Protein AF-A0A3L6M1G3-F1 (afdb_monomer_lite)

pLDDT: mean 86.14, std 19.21, range [38.69, 98.75]

Radius of gyration: 17.4 Å; chains: 1; bounding box: 29×22×53 Å

Sequence (73 aa):
MKTLPVEPGAPRRPGELAEAVREACLQAAQAAWEAAGTQGLCAEGRWEVAIGALRSVDLQALVQAFDAASGST

Secondary structure (DSSP, 8-state):
-------TTPPPPHHHHHHHHHHHHHHHHHHHHHHHHHTT--HHHHHHHHHHHHHT--HHHHHHHHHHTTS--

Foldseek 3Di:
DDPDDPPQADPDDPVVLVVLLVVLLVVQLVVQLVVVVVVVDDNVSSNVRSVVSSVVDPSVVSVVVVVVVSVPD

Structure (mmCIF, N/CA/C/O backbone):
data_AF-A0A3L6M1G3-F1
#
_entry.id   AF-A0A3L6M1G3-F1
#
loop_
_atom_site.group_PDB
_atom_site.id
_atom_site.type_symbol
_atom_site.label_atom_id
_atom_site.label_alt_id
_atom_site.label_comp_id
_atom_site.label_asym_id
_atom_site.label_entity_id
_atom_site.label_seq_id
_atom_site.pdbx_PDB_ins_code
_atom_site.Cartn_x
_atom_site.Cartn_y
_atom_site.Cartn_z
_atom_site.occupancy
_atom_site.B_iso_or_equiv
_atom_site.auth_seq_id
_atom_site.au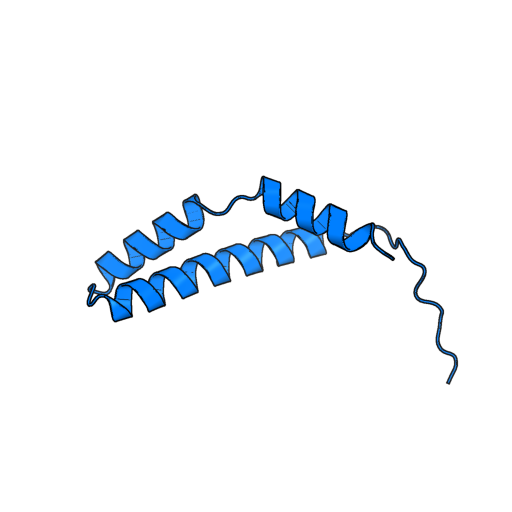th_comp_id
_atom_site.auth_asym_id
_atom_site.auth_atom_id
_atom_site.pdbx_PDB_model_num
ATOM 1 N N . MET A 1 1 ? 2.974 -15.574 39.404 1.00 40.44 1 MET A N 1
ATOM 2 C CA . MET A 1 1 ? 2.586 -15.120 38.051 1.00 40.44 1 MET A CA 1
ATOM 3 C C . MET A 1 1 ? 1.073 -15.080 37.991 1.00 40.44 1 MET A C 1
ATOM 5 O O . MET A 1 1 ? 0.456 -16.132 37.938 1.00 40.44 1 MET A O 1
ATOM 9 N N . LYS A 1 2 ? 0.472 -13.896 38.120 1.00 40.53 2 LYS A N 1
ATOM 10 C CA . LYS A 1 2 ? -0.972 -13.732 37.951 1.00 40.53 2 LYS A CA 1
ATOM 11 C C . LYS A 1 2 ? -1.165 -13.283 36.507 1.00 40.53 2 LYS A C 1
ATOM 13 O O . LYS A 1 2 ? -0.784 -12.167 36.171 1.00 40.53 2 LYS A O 1
ATOM 18 N N . THR A 1 3 ? -1.646 -14.172 35.647 1.00 48.00 3 THR A N 1
ATOM 19 C CA . THR A 1 3 ? -2.216 -13.764 34.362 1.00 48.00 3 THR A CA 1
ATOM 20 C C . THR A 1 3 ? -3.403 -12.866 34.687 1.00 48.00 3 THR A C 1
ATOM 22 O O . THR A 1 3 ? -4.377 -13.317 35.291 1.00 48.00 3 THR A O 1
ATOM 25 N N . LEU A 1 4 ? -3.276 -11.574 34.389 1.00 38.69 4 LEU A N 1
ATOM 26 C CA . LEU A 1 4 ? -4.430 -10.686 34.326 1.00 38.69 4 LEU A CA 1
ATOM 27 C C . LEU A 1 4 ? -5.295 -11.159 33.148 1.00 38.69 4 LEU A C 1
ATOM 29 O O . LEU A 1 4 ? -4.731 -11.436 32.086 1.00 38.69 4 LEU A O 1
ATOM 33 N N . PRO A 1 5 ? -6.618 -11.294 33.318 1.00 50.41 5 PRO A N 1
ATOM 34 C CA . PRO A 1 5 ? -7.499 -11.529 32.187 1.00 50.41 5 PRO A CA 1
ATOM 35 C C . PRO A 1 5 ? -7.367 -10.340 31.228 1.00 50.41 5 PRO A C 1
ATOM 37 O O . PRO A 1 5 ? -7.526 -9.186 31.627 1.00 50.41 5 PRO A O 1
ATOM 40 N N . VAL A 1 6 ? -7.005 -10.617 29.975 1.00 53.00 6 VAL A N 1
ATOM 41 C CA . VAL A 1 6 ? -7.253 -9.674 28.884 1.00 53.00 6 VAL A CA 1
ATOM 42 C C . VAL A 1 6 ? -8.763 -9.672 28.704 1.00 53.00 6 VAL A C 1
ATOM 44 O O . VAL A 1 6 ? -9.331 -10.664 28.255 1.00 53.00 6 VAL A O 1
ATOM 47 N N . GLU A 1 7 ? -9.406 -8.596 29.142 1.00 47.16 7 GLU A N 1
ATOM 48 C CA . GLU A 1 7 ? -10.833 -8.380 28.924 1.00 47.16 7 GLU A CA 1
ATOM 49 C C . GLU A 1 7 ? -11.086 -8.292 27.405 1.00 47.16 7 GLU A C 1
ATOM 51 O O . GLU A 1 7 ? -10.477 -7.437 26.744 1.00 47.16 7 GLU A O 1
ATOM 56 N N . PRO A 1 8 ? -11.940 -9.151 26.819 1.00 50.53 8 PRO A N 1
ATOM 57 C CA . PRO A 1 8 ? -12.353 -8.995 25.430 1.00 50.53 8 PRO A CA 1
ATOM 58 C C . PRO A 1 8 ? -13.117 -7.669 25.293 1.00 50.53 8 PRO A C 1
ATOM 60 O O . PRO A 1 8 ? -14.122 -7.446 25.966 1.00 50.53 8 PRO A O 1
ATOM 63 N N . GLY A 1 9 ? -12.612 -6.764 24.447 1.00 55.41 9 GLY A N 1
ATOM 64 C CA . GLY A 1 9 ? -13.283 -5.495 24.132 1.00 55.41 9 GLY A CA 1
ATOM 65 C C . GLY A 1 9 ? -12.706 -4.219 24.758 1.00 55.41 9 GLY A C 1
ATOM 66 O O . GLY A 1 9 ? -13.449 -3.256 24.950 1.00 55.41 9 GLY A O 1
ATOM 67 N N . ALA A 1 10 ? -11.403 -4.150 25.060 1.00 59.19 10 ALA A N 1
ATOM 68 C CA . ALA A 1 10 ? -10.771 -2.871 25.410 1.00 59.19 10 ALA A CA 1
ATOM 69 C C . ALA A 1 10 ? -11.072 -1.782 24.346 1.00 59.19 10 ALA A C 1
ATOM 71 O O . ALA A 1 10 ? -11.062 -2.080 23.147 1.00 59.19 10 ALA A O 1
ATOM 72 N N . PRO A 1 11 ? -11.339 -0.520 24.748 1.00 60.31 11 PRO A N 1
ATOM 73 C CA . PRO A 1 11 ? -11.690 0.540 23.811 1.00 60.31 11 PRO A CA 1
ATOM 74 C C . PRO A 1 11 ? -10.534 0.773 22.843 1.00 60.31 11 PRO A C 1
ATOM 76 O O . PRO A 1 11 ? -9.427 1.138 23.250 1.00 60.31 11 PRO A O 1
ATOM 79 N N . ARG A 1 12 ? -10.799 0.566 21.554 1.00 69.12 12 ARG A N 1
ATOM 80 C CA . ARG A 1 12 ? -9.794 0.754 20.513 1.00 69.12 12 ARG A CA 1
ATOM 81 C C . ARG A 1 12 ? -9.336 2.191 20.481 1.00 69.12 12 ARG A C 1
ATOM 83 O O . ARG A 1 12 ? -10.142 3.123 20.409 1.00 69.12 12 ARG A O 1
ATOM 90 N N . ARG A 1 13 ? -8.021 2.372 20.541 1.00 81.50 13 ARG A N 1
ATOM 91 C CA . ARG A 1 13 ? -7.447 3.711 20.571 1.00 81.50 13 ARG A CA 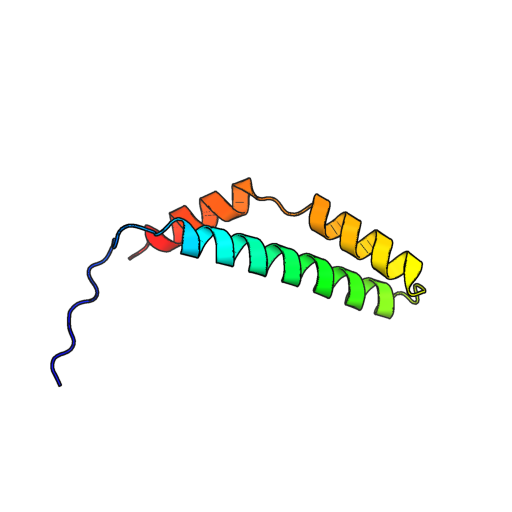1
ATOM 92 C C . ARG A 1 13 ? -7.311 4.204 19.134 1.00 81.50 13 ARG A C 1
ATOM 94 O O . ARG A 1 13 ? -6.754 3.481 18.311 1.00 81.50 13 ARG A O 1
ATOM 101 N N . PRO A 1 14 ? -7.723 5.443 18.821 1.00 84.00 14 PRO A N 1
ATOM 102 C CA . PRO A 1 14 ? -7.528 6.024 17.491 1.00 84.00 14 PRO A CA 1
ATOM 103 C C . PRO A 1 14 ? -6.084 5.918 16.968 1.00 84.00 14 PRO A C 1
ATOM 105 O O . PRO A 1 14 ? -5.874 5.796 15.766 1.00 84.00 14 PRO A O 1
ATOM 108 N N . GLY A 1 15 ? -5.089 5.901 17.866 1.00 92.06 15 GLY A N 1
ATOM 109 C CA . GLY A 1 15 ? -3.683 5.684 17.510 1.00 92.06 15 GLY A CA 1
ATOM 110 C C . GLY A 1 15 ? -3.380 4.299 16.926 1.00 92.06 15 GLY A C 1
ATOM 111 O O . GLY A 1 15 ? -2.564 4.200 16.021 1.00 92.06 15 GLY A O 1
ATOM 112 N N . GLU A 1 16 ? -4.057 3.241 17.375 1.00 90.69 16 GLU A N 1
ATOM 113 C CA . GLU A 1 16 ? -3.854 1.881 16.847 1.00 90.69 16 GLU A CA 1
ATOM 114 C C . GLU A 1 16 ? -4.383 1.762 15.415 1.00 90.69 16 GLU A C 1
ATOM 116 O O . GLU A 1 16 ? -3.71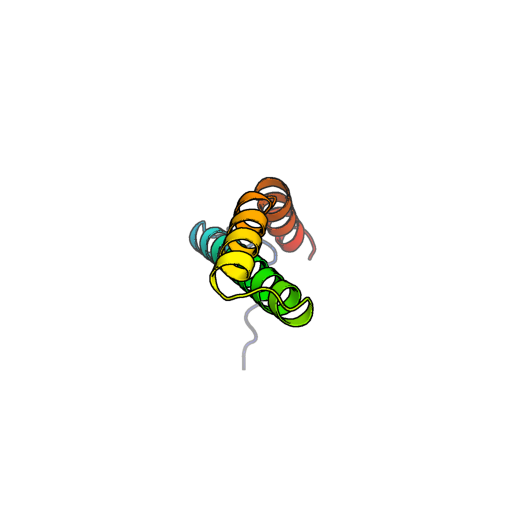9 1.182 14.560 1.00 90.69 16 GLU A O 1
ATOM 121 N N . LEU A 1 17 ? -5.531 2.386 15.128 1.00 92.38 17 LEU A N 1
ATOM 122 C CA . LEU A 1 17 ? -6.052 2.475 13.764 1.00 92.38 17 LEU A CA 1
ATOM 123 C C . LEU A 1 17 ? -5.123 3.303 12.865 1.00 92.38 17 LEU A C 1
ATOM 125 O O . LEU A 1 17 ? -4.864 2.916 11.730 1.00 92.38 17 LEU A O 1
ATOM 129 N N . ALA A 1 18 ? -4.607 4.431 13.361 1.00 95.69 18 ALA A N 1
ATOM 130 C CA . ALA A 1 18 ? -3.690 5.270 12.593 1.00 95.69 18 ALA A CA 1
ATOM 131 C C . ALA A 1 18 ? -2.393 4.529 12.224 1.00 95.69 18 ALA A C 1
ATOM 133 O O . ALA A 1 18 ? -1.927 4.653 11.091 1.00 95.69 18 ALA A O 1
ATOM 134 N N . GLU A 1 19 ? -1.836 3.731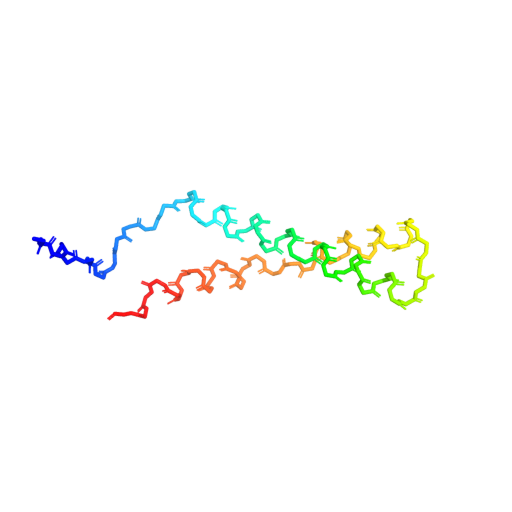 13.140 1.00 95.94 19 GLU A N 1
ATOM 135 C CA . GLU A 1 19 ? -0.675 2.889 12.835 1.00 95.94 19 GLU A CA 1
ATOM 136 C C . GLU A 1 19 ? -1.025 1.745 11.876 1.00 95.94 19 GLU A C 1
ATOM 138 O O . GLU A 1 19 ? -0.259 1.481 10.954 1.00 95.94 19 GLU A O 1
ATOM 143 N N . ALA A 1 20 ? -2.205 1.128 12.000 1.00 94.62 20 ALA A N 1
ATOM 144 C CA . ALA A 1 20 ? -2.658 0.120 11.039 1.00 94.62 20 ALA A CA 1
ATOM 145 C C . ALA A 1 20 ? -2.794 0.694 9.615 1.00 94.62 20 ALA A C 1
ATOM 147 O O . ALA A 1 20 ? -2.368 0.068 8.645 1.00 94.62 20 ALA A O 1
ATOM 148 N N . VAL A 1 21 ? -3.333 1.911 9.484 1.00 96.31 21 VAL A N 1
ATOM 149 C CA . VAL A 1 21 ? -3.404 2.630 8.203 1.00 96.31 21 VAL A CA 1
ATOM 150 C C . VAL A 1 21 ? -2.006 2.939 7.668 1.00 96.31 21 VAL A C 1
ATOM 152 O O . VAL A 1 21 ? -1.743 2.732 6.483 1.00 96.31 21 VAL A O 1
ATOM 155 N N . ARG A 1 22 ? -1.095 3.422 8.523 1.00 97.81 22 ARG A N 1
ATOM 156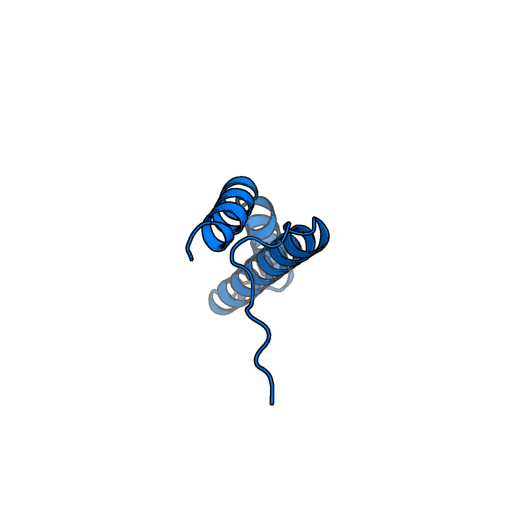 C CA . ARG A 1 22 ? 0.293 3.704 8.132 1.00 97.81 22 ARG A CA 1
ATOM 157 C C . ARG A 1 22 ? 0.975 2.453 7.590 1.00 97.81 22 ARG A C 1
ATOM 159 O O . ARG A 1 22 ? 1.568 2.517 6.516 1.00 97.81 22 ARG A O 1
ATOM 166 N N . GLU A 1 23 ? 0.874 1.348 8.317 1.00 97.56 23 GLU A N 1
ATOM 167 C CA . GLU A 1 23 ? 1.491 0.079 7.947 1.00 97.56 23 GLU A CA 1
ATOM 168 C C . GLU A 1 23 ? 0.947 -0.429 6.608 1.00 97.56 23 GLU A C 1
ATOM 170 O O . GLU A 1 23 ? 1.724 -0.746 5.711 1.00 97.56 23 GLU A O 1
ATOM 175 N N . ALA A 1 24 ? -0.374 -0.403 6.409 1.00 97.69 24 ALA A N 1
ATOM 176 C CA . ALA A 1 24 ? -0.978 -0.819 5.144 1.00 97.69 24 ALA A CA 1
ATOM 177 C C . ALA A 1 24 ? -0.507 0.029 3.951 1.00 97.69 24 ALA A C 1
ATOM 179 O O . ALA A 1 24 ? -0.225 -0.507 2.879 1.00 97.69 24 ALA A O 1
ATOM 180 N N . CYS A 1 25 ? -0.370 1.345 4.131 1.00 98.44 25 CYS A N 1
ATOM 181 C CA . CYS A 1 25 ? 0.179 2.226 3.102 1.00 98.44 25 CYS A CA 1
ATOM 182 C C . CYS A 1 25 ? 1.640 1.883 2.773 1.00 98.44 25 CYS A C 1
ATOM 184 O O . CYS A 1 25 ? 1.998 1.781 1.599 1.00 98.44 25 CYS A O 1
ATOM 186 N N . LEU A 1 26 ? 2.486 1.687 3.791 1.00 98.56 26 LEU A N 1
ATOM 187 C CA . LEU A 1 26 ? 3.894 1.329 3.595 1.00 98.56 26 LEU A CA 1
ATOM 188 C C . LEU A 1 26 ? 4.032 -0.011 2.866 1.00 98.56 26 LEU A C 1
ATOM 190 O O . LEU A 1 26 ? 4.775 -0.097 1.888 1.00 98.56 26 LEU A O 1
ATOM 194 N N . GLN A 1 27 ? 3.263 -1.017 3.281 1.00 98.38 27 GLN A N 1
ATOM 195 C CA . GLN A 1 27 ? 3.248 -2.336 2.651 1.00 98.38 27 GLN A CA 1
ATOM 196 C C . GLN A 1 27 ? 2.797 -2.266 1.190 1.00 98.38 27 GLN A C 1
ATOM 198 O O . GLN A 1 27 ? 3.453 -2.840 0.321 1.00 98.38 27 GLN A O 1
ATOM 203 N N . ALA A 1 28 ? 1.720 -1.531 0.895 1.00 98.56 28 ALA A N 1
ATOM 204 C CA . ALA A 1 28 ? 1.226 -1.373 -0.470 1.00 98.56 28 ALA A CA 1
ATOM 205 C C . ALA A 1 28 ? 2.272 -0.711 -1.381 1.00 98.56 28 ALA A C 1
ATOM 207 O O . ALA A 1 28 ? 2.535 -1.201 -2.481 1.00 98.56 28 ALA A O 1
ATOM 208 N N . ALA A 1 29 ? 2.905 0.370 -0.913 1.00 98.62 29 ALA A N 1
ATOM 209 C CA . ALA A 1 29 ? 3.951 1.063 -1.659 1.00 98.62 29 ALA A CA 1
ATOM 210 C C . ALA A 1 29 ? 5.175 0.166 -1.900 1.00 98.62 29 ALA A C 1
ATOM 212 O O . ALA A 1 29 ? 5.681 0.101 -3.022 1.00 98.62 29 ALA A O 1
ATOM 213 N N . GLN A 1 30 ? 5.637 -0.534 -0.859 1.00 98.75 30 GLN A N 1
ATOM 214 C CA . GLN A 1 30 ? 6.814 -1.394 -0.931 1.00 98.75 30 GLN A CA 1
ATOM 215 C C . GLN A 1 30 ? 6.590 -2.582 -1.870 1.00 98.75 30 GLN A C 1
ATOM 217 O O . GLN A 1 30 ? 7.400 -2.809 -2.770 1.00 98.75 30 GLN A O 1
ATOM 222 N N . ALA A 1 31 ? 5.469 -3.292 -1.723 1.00 98.69 31 ALA A N 1
ATOM 223 C CA . ALA A 1 31 ? 5.145 -4.435 -2.571 1.00 98.69 31 ALA A CA 1
ATOM 224 C C . ALA A 1 31 ? 5.041 -4.029 -4.050 1.00 98.69 31 ALA A C 1
ATOM 226 O O . ALA A 1 31 ? 5.564 -4.713 -4.931 1.00 98.69 31 ALA A O 1
ATOM 227 N N . ALA A 1 32 ? 4.414 -2.883 -4.329 1.00 98.69 32 ALA A N 1
ATOM 228 C CA . ALA A 1 32 ? 4.290 -2.348 -5.679 1.00 98.69 32 ALA A CA 1
ATOM 229 C C . ALA A 1 32 ? 5.648 -1.952 -6.281 1.00 98.69 32 ALA A C 1
ATOM 231 O O . ALA A 1 32 ? 5.926 -2.278 -7.436 1.00 98.69 32 ALA A O 1
ATOM 232 N N . TRP A 1 33 ? 6.516 -1.302 -5.499 1.00 98.75 33 TRP A N 1
ATOM 233 C CA . TRP A 1 33 ? 7.873 -0.941 -5.915 1.00 98.75 33 TRP A CA 1
ATOM 234 C C . TRP A 1 33 ? 8.720 -2.170 -6.269 1.00 98.75 33 TRP A C 1
ATOM 236 O O . TRP A 1 33 ? 9.387 -2.200 -7.309 1.00 98.75 33 TRP A O 1
ATOM 246 N N . GLU A 1 34 ? 8.696 -3.189 -5.408 1.00 98.69 34 GLU A N 1
ATOM 247 C CA . GLU A 1 34 ? 9.451 -4.428 -5.595 1.00 98.69 34 GLU A CA 1
ATOM 248 C C . GLU A 1 34 ? 8.946 -5.199 -6.820 1.00 98.69 34 GLU A C 1
ATOM 250 O O . GLU A 1 34 ? 9.745 -5.559 -7.688 1.00 98.69 34 GLU A O 1
ATOM 255 N N . ALA A 1 35 ? 7.625 -5.349 -6.966 1.00 98.69 35 ALA A N 1
ATOM 256 C CA . ALA A 1 35 ? 7.013 -6.008 -8.118 1.00 98.69 35 ALA A CA 1
ATOM 257 C C . ALA A 1 35 ? 7.317 -5.285 -9.440 1.00 98.69 35 ALA A C 1
ATOM 259 O O . ALA A 1 35 ? 7.713 -5.920 -10.420 1.00 98.69 35 ALA A O 1
ATOM 260 N N . ALA A 1 36 ? 7.197 -3.954 -9.469 1.00 98.50 36 ALA A N 1
ATOM 261 C CA . ALA A 1 36 ? 7.582 -3.131 -10.616 1.00 98.50 36 ALA A CA 1
ATOM 262 C C . ALA A 1 36 ? 9.067 -3.313 -10.973 1.00 98.50 36 ALA A C 1
ATOM 264 O O . ALA A 1 36 ? 9.450 -3.306 -12.145 1.00 98.50 36 ALA A O 1
ATOM 265 N N . GLY A 1 37 ? 9.913 -3.528 -9.964 1.00 98.44 37 GLY A N 1
ATOM 266 C CA . GLY A 1 37 ? 11.317 -3.835 -10.167 1.00 98.44 37 GLY A CA 1
ATOM 267 C C . GLY A 1 37 ? 11.570 -5.195 -10.800 1.00 98.44 37 GLY A C 1
ATOM 268 O O . GLY A 1 37 ? 12.385 -5.282 -11.718 1.00 98.44 37 GLY A O 1
ATOM 269 N N . THR A 1 38 ? 10.840 -6.226 -10.379 1.00 98.38 38 THR A N 1
ATOM 270 C CA . THR A 1 38 ? 10.860 -7.547 -11.026 1.00 98.38 38 THR A CA 1
ATOM 271 C C . THR A 1 38 ? 10.392 -7.477 -12.482 1.00 98.38 38 THR A C 1
ATOM 273 O O . THR A 1 38 ? 10.894 -8.219 -13.321 1.00 98.38 38 THR A O 1
ATOM 276 N N . GLN A 1 39 ? 9.489 -6.548 -12.808 1.00 98.06 39 GLN A N 1
ATOM 277 C CA . GLN A 1 39 ? 9.027 -6.288 -14.178 1.00 98.06 39 GLN A CA 1
ATOM 278 C C . GLN A 1 39 ? 10.028 -5.481 -15.029 1.00 98.06 39 GLN A C 1
ATOM 280 O O . GLN A 1 39 ? 9.783 -5.253 -16.211 1.00 98.06 39 GLN A O 1
ATOM 285 N N . GLY A 1 40 ? 11.161 -5.058 -14.458 1.00 98.31 40 GLY A N 1
ATOM 286 C CA . GLY A 1 40 ? 12.222 -4.356 -15.181 1.00 98.31 40 GLY A CA 1
ATOM 287 C C . GLY A 1 40 ? 12.035 -2.841 -15.290 1.00 98.31 40 GLY A C 1
ATOM 288 O O . GLY A 1 40 ? 12.773 -2.199 -16.037 1.00 98.31 40 GLY A O 1
ATOM 289 N N . LEU A 1 41 ? 11.097 -2.244 -14.547 1.00 98.50 41 LEU A N 1
ATOM 290 C CA . LEU A 1 41 ? 10.918 -0.793 -14.561 1.00 98.50 41 LEU A CA 1
ATOM 291 C C . LEU A 1 41 ? 12.123 -0.071 -13.939 1.00 98.50 41 LEU A C 1
ATOM 293 O O . LEU A 1 41 ? 12.766 -0.564 -13.001 1.00 98.50 41 LEU A O 1
ATOM 297 N N . CYS A 1 42 ? 12.417 1.122 -14.461 1.00 98.44 42 CYS A N 1
ATOM 298 C CA . CYS A 1 42 ? 13.388 2.045 -13.876 1.00 98.44 42 CYS A CA 1
ATOM 299 C C . CYS A 1 42 ? 12.867 2.620 -12.545 1.00 98.44 42 CYS A C 1
ATOM 301 O O . CYS A 1 42 ? 11.711 2.416 -12.180 1.00 98.44 42 CYS A O 1
ATOM 303 N N . ALA A 1 43 ? 13.705 3.355 -11.810 1.00 98.44 43 ALA A N 1
ATOM 304 C CA . ALA A 1 43 ? 13.325 3.916 -10.510 1.00 98.44 43 ALA A CA 1
ATOM 305 C C . ALA A 1 43 ? 12.089 4.839 -10.576 1.00 98.44 43 ALA A C 1
ATOM 307 O O . ALA A 1 43 ? 11.230 4.758 -9.704 1.00 98.44 43 ALA A O 1
ATOM 308 N N . GLU A 1 44 ? 11.967 5.667 -11.618 1.00 98.62 44 GLU A N 1
ATOM 309 C CA . GLU A 1 44 ? 10.803 6.543 -11.822 1.00 98.62 44 GLU A CA 1
ATOM 310 C C . GLU A 1 44 ? 9.532 5.737 -12.112 1.00 98.62 44 GLU A C 1
ATOM 312 O O . GLU A 1 44 ? 8.522 5.925 -11.442 1.00 98.62 44 GLU A O 1
ATOM 317 N N . GLY A 1 45 ? 9.603 4.749 -13.010 1.00 98.56 45 GLY A N 1
ATOM 318 C CA . GLY A 1 45 ? 8.460 3.874 -13.285 1.00 98.56 45 GLY A CA 1
ATOM 319 C C . GLY A 1 45 ? 8.021 3.073 -12.054 1.00 98.56 45 GLY A C 1
ATOM 320 O O . GLY A 1 45 ? 6.830 2.939 -11.788 1.00 98.56 45 GLY A O 1
ATOM 321 N N . ARG A 1 46 ? 8.965 2.586 -11.236 1.00 98.75 46 ARG A N 1
ATOM 322 C CA . ARG A 1 46 ? 8.632 1.941 -9.952 1.00 98.75 46 ARG A CA 1
ATOM 323 C C . ARG A 1 46 ? 7.955 2.912 -8.989 1.00 98.75 46 ARG A C 1
ATOM 325 O O . ARG A 1 46 ? 7.047 2.510 -8.264 1.00 98.75 46 ARG A O 1
ATOM 332 N N . TRP A 1 47 ? 8.385 4.173 -8.980 1.00 98.62 47 TRP A N 1
ATOM 333 C CA . TRP A 1 47 ? 7.797 5.203 -8.131 1.00 98.62 47 TRP A CA 1
ATOM 334 C C . TRP A 1 47 ? 6.343 5.491 -8.504 1.00 98.62 47 TRP A C 1
ATOM 336 O O . TRP A 1 47 ? 5.475 5.505 -7.632 1.00 98.62 47 TRP A O 1
ATOM 346 N N . GLU A 1 48 ? 6.058 5.653 -9.794 1.00 98.69 48 GLU A N 1
ATOM 347 C CA . GLU A 1 48 ? 4.696 5.866 -10.291 1.00 98.69 48 GLU A CA 1
ATOM 348 C C . GLU A 1 48 ? 3.761 4.716 -9.898 1.00 98.69 48 GLU A C 1
ATOM 350 O O . GLU A 1 48 ? 2.651 4.956 -9.415 1.00 98.69 48 GLU A O 1
ATOM 355 N N . VAL A 1 49 ? 4.231 3.471 -10.028 1.00 98.69 49 VAL A N 1
ATOM 356 C CA . VAL A 1 49 ? 3.478 2.273 -9.627 1.00 98.69 49 VAL A CA 1
ATOM 357 C C . VAL A 1 49 ? 3.239 2.243 -8.112 1.00 98.69 49 VAL A C 1
ATOM 359 O O . VAL A 1 49 ? 2.113 1.993 -7.680 1.00 98.69 49 VAL A O 1
ATOM 362 N N . ALA A 1 50 ? 4.246 2.568 -7.294 1.00 98.62 50 ALA A N 1
ATOM 363 C CA . ALA A 1 50 ? 4.103 2.643 -5.838 1.00 98.62 50 ALA A CA 1
ATOM 364 C C . ALA A 1 50 ? 3.106 3.732 -5.392 1.00 98.62 50 ALA A C 1
ATOM 366 O O . ALA A 1 50 ? 2.276 3.493 -4.513 1.00 98.62 50 ALA A O 1
ATOM 367 N N . ILE A 1 51 ? 3.117 4.905 -6.034 1.00 98.69 51 ILE A N 1
ATOM 368 C CA . ILE A 1 51 ? 2.111 5.954 -5.805 1.00 98.69 51 ILE A CA 1
ATOM 369 C C . ILE A 1 51 ? 0.716 5.501 -6.241 1.00 98.69 51 ILE A C 1
ATOM 371 O O . ILE A 1 51 ? -0.264 5.773 -5.542 1.00 98.69 51 ILE A O 1
ATOM 375 N N . GLY A 1 52 ? 0.606 4.807 -7.374 1.00 98.62 52 GLY A N 1
ATOM 376 C CA . GLY A 1 52 ? -0.650 4.209 -7.825 1.00 98.62 52 GLY A CA 1
ATOM 377 C C . GLY A 1 52 ? -1.225 3.233 -6.796 1.00 98.62 52 GLY A C 1
ATOM 378 O O . GLY A 1 52 ? -2.414 3.302 -6.482 1.00 98.62 52 GLY A O 1
ATOM 379 N N . ALA A 1 53 ? -0.375 2.389 -6.207 1.00 98.56 53 ALA A N 1
ATOM 380 C CA . ALA A 1 53 ? -0.768 1.461 -5.151 1.00 98.56 53 ALA A CA 1
ATOM 381 C C . ALA A 1 53 ? -1.253 2.190 -3.890 1.00 98.56 53 ALA A C 1
ATOM 383 O O . ALA A 1 53 ? -2.325 1.863 -3.389 1.00 98.56 53 ALA A O 1
ATOM 384 N N . LEU A 1 54 ? -0.545 3.232 -3.435 1.00 98.06 54 LEU A N 1
ATOM 385 C CA . LEU A 1 54 ? -0.982 4.059 -2.300 1.00 98.06 54 LEU A CA 1
ATOM 386 C C . LEU A 1 54 ? -2.367 4.678 -2.521 1.00 98.06 54 LEU A C 1
ATOM 388 O O . LEU A 1 54 ? -3.200 4.669 -1.620 1.00 98.06 54 LEU A O 1
ATOM 392 N N . ARG A 1 55 ? -2.635 5.188 -3.728 1.00 97.75 55 ARG A N 1
ATOM 393 C CA . ARG A 1 55 ? -3.949 5.749 -4.095 1.00 97.75 55 ARG A CA 1
ATOM 394 C C . ARG A 1 55 ? -5.058 4.699 -4.149 1.00 97.75 55 ARG A C 1
ATOM 396 O O . ARG A 1 55 ? -6.226 5.065 -4.084 1.00 97.75 55 ARG A O 1
ATOM 403 N N . SER A 1 56 ? -4.689 3.430 -4.294 1.00 97.69 56 SER A N 1
ATOM 404 C CA . SER A 1 56 ? -5.613 2.300 -4.413 1.00 97.69 56 SER A CA 1
ATOM 405 C C . SER A 1 56 ? -5.853 1.579 -3.084 1.00 97.69 56 SER A C 1
ATOM 407 O O . SER A 1 56 ? -6.623 0.622 -3.055 1.00 97.69 56 SER A O 1
ATOM 409 N N . VAL A 1 57 ? -5.208 2.006 -1.989 1.00 97.62 57 VAL A N 1
ATOM 410 C CA . VAL A 1 57 ? -5.465 1.452 -0.654 1.00 97.62 57 VAL A CA 1
ATOM 411 C C . VAL A 1 57 ? -6.913 1.743 -0.262 1.00 97.62 57 VAL A C 1
ATOM 413 O O . VAL A 1 57 ? -7.314 2.898 -0.119 1.00 97.62 57 VAL A O 1
ATOM 416 N N . ASP A 1 58 ? -7.690 0.684 -0.044 1.00 97.31 58 ASP A N 1
ATOM 417 C CA . ASP A 1 58 ? -9.063 0.791 0.439 1.00 97.31 58 ASP A CA 1
ATOM 418 C C . ASP A 1 58 ? -9.078 1.016 1.958 1.00 97.31 58 ASP A C 1
ATOM 420 O O . ASP A 1 58 ? -9.079 0.087 2.772 1.00 97.31 58 ASP A O 1
ATOM 424 N N . LEU A 1 59 ? -9.075 2.292 2.344 1.00 96.00 59 LEU A N 1
ATOM 425 C CA . LEU A 1 59 ? -9.119 2.702 3.746 1.00 96.00 59 LEU A CA 1
ATOM 426 C C . LEU A 1 59 ? -10.424 2.289 4.434 1.00 96.00 59 LEU A C 1
ATOM 428 O O . LEU A 1 59 ? -10.418 2.043 5.639 1.00 96.00 59 LEU A O 1
ATOM 432 N N . GLN A 1 60 ? -11.535 2.200 3.701 1.00 96.00 60 GLN A N 1
ATOM 433 C CA . GLN A 1 60 ? -12.816 1.820 4.285 1.00 96.00 60 GLN A CA 1
ATOM 434 C C . GLN A 1 60 ? -12.814 0.337 4.658 1.00 96.00 60 GLN A C 1
ATOM 436 O O . GLN A 1 60 ? -13.189 -0.005 5.781 1.00 96.00 60 GLN A 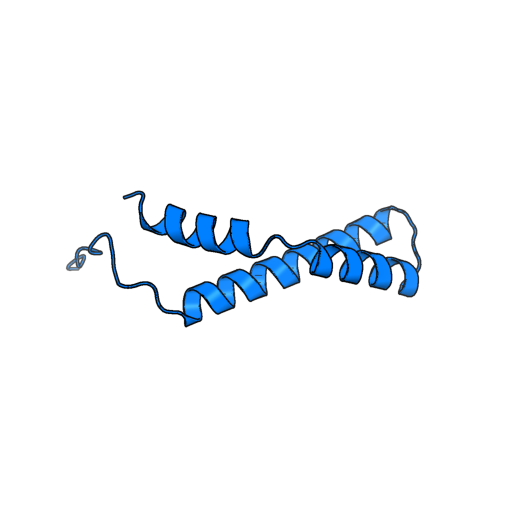O 1
ATOM 441 N N . ALA A 1 61 ? -12.334 -0.524 3.760 1.00 95.00 61 ALA A N 1
ATOM 442 C CA . ALA A 1 61 ? -12.140 -1.940 4.053 1.00 95.00 61 ALA A CA 1
ATOM 443 C C . ALA A 1 61 ? -11.169 -2.147 5.226 1.00 95.00 61 ALA A C 1
ATOM 445 O O . ALA A 1 61 ? -11.418 -2.993 6.083 1.00 95.00 61 ALA A O 1
ATOM 446 N N . LEU A 1 62 ? -10.102 -1.345 5.318 1.00 94.50 62 LEU A N 1
ATOM 447 C CA . LEU A 1 62 ? -9.147 -1.414 6.427 1.00 94.50 62 LEU A CA 1
ATOM 448 C C . LEU A 1 62 ? -9.793 -1.051 7.769 1.00 94.50 62 LEU A C 1
ATOM 450 O O . LEU A 1 62 ? -9.621 -1.783 8.742 1.00 94.50 62 LEU A O 1
ATOM 454 N N . VAL A 1 63 ? -10.568 0.037 7.827 1.00 93.44 63 VAL A N 1
ATOM 455 C CA . VAL A 1 63 ? -11.300 0.432 9.043 1.00 93.44 63 VAL A CA 1
ATOM 456 C C . VAL A 1 63 ? -12.278 -0.667 9.457 1.00 93.44 63 VAL A C 1
ATOM 458 O O . VAL A 1 63 ? -12.272 -1.076 10.615 1.00 93.44 63 VAL A O 1
ATOM 461 N N . GLN A 1 64 ? -13.044 -1.213 8.509 1.00 93.00 64 GLN A N 1
ATOM 462 C CA . GLN A 1 64 ? -13.976 -2.311 8.773 1.00 93.00 64 GLN A CA 1
ATOM 463 C C . GLN A 1 64 ? -13.263 -3.577 9.259 1.00 93.00 64 GLN A C 1
ATOM 465 O O . GLN A 1 64 ? -13.738 -4.231 10.182 1.00 93.00 64 GLN A O 1
ATOM 470 N N . ALA A 1 65 ? -12.113 -3.922 8.677 1.00 91.19 65 ALA A N 1
ATOM 471 C CA . ALA A 1 65 ? -11.309 -5.058 9.114 1.00 91.19 65 ALA A CA 1
ATOM 472 C C . ALA A 1 65 ? -10.745 -4.838 10.524 1.00 91.19 65 ALA A C 1
ATOM 474 O O . ALA A 1 65 ? -10.773 -5.751 11.346 1.00 91.19 65 ALA A O 1
ATOM 475 N N . PHE A 1 66 ? -10.287 -3.623 10.829 1.00 90.25 66 PHE A N 1
ATOM 476 C CA . PHE A 1 66 ? -9.824 -3.244 12.161 1.00 90.25 66 PHE A CA 1
ATOM 477 C C . PHE A 1 66 ? -10.965 -3.288 13.193 1.00 90.25 66 PHE A C 1
ATOM 479 O O . PHE A 1 66 ? -10.761 -3.745 14.321 1.00 90.25 66 PHE A O 1
ATOM 486 N N . ASP A 1 67 ? -12.177 -2.880 12.803 1.00 87.94 67 ASP A N 1
ATOM 487 C CA . ASP A 1 67 ? -13.402 -3.017 13.599 1.00 87.94 67 ASP A CA 1
ATOM 488 C C . ASP A 1 67 ? -13.798 -4.488 13.819 1.00 87.94 67 ASP A C 1
ATOM 490 O O . ASP A 1 67 ? -14.157 -4.877 14.930 1.00 87.94 67 ASP A O 1
ATOM 494 N N . ALA A 1 68 ? -13.711 -5.325 12.784 1.00 84.75 68 ALA A N 1
ATOM 495 C CA . ALA A 1 68 ? -14.101 -6.733 12.838 1.00 84.75 68 ALA A CA 1
ATOM 496 C C . ALA A 1 68 ? -13.103 -7.597 13.624 1.00 84.75 68 ALA A C 1
ATOM 498 O O . ALA A 1 68 ? -13.511 -8.432 14.432 1.00 84.75 68 ALA A O 1
ATOM 499 N N . ALA A 1 69 ? -11.798 -7.364 13.449 1.00 77.56 69 ALA A N 1
ATOM 500 C CA . ALA A 1 69 ? -10.725 -8.065 14.162 1.00 77.56 69 ALA A CA 1
ATOM 501 C C . ALA A 1 69 ? -10.782 -7.862 15.685 1.00 77.56 69 ALA A C 1
ATOM 503 O O . ALA A 1 69 ? -10.201 -8.631 16.444 1.00 77.56 69 ALA A O 1
ATOM 504 N N . SER A 1 70 ? -11.498 -6.836 16.135 1.00 65.38 70 SER A N 1
ATOM 505 C CA . SER A 1 70 ? -11.685 -6.508 17.545 1.00 65.38 70 SER A CA 1
ATOM 506 C C . SER A 1 70 ? -13.051 -6.920 18.104 1.00 65.38 70 SER A C 1
ATOM 508 O O . SER A 1 70 ? -13.251 -6.829 19.312 1.00 65.38 70 SER A O 1
ATOM 510 N N . GLY A 1 71 ? -13.964 -7.410 17.258 1.00 58.31 71 GLY A N 1
ATOM 511 C CA . GLY A 1 71 ? -15.263 -7.969 17.652 1.00 58.31 71 GLY A CA 1
ATOM 512 C C . GLY A 1 71 ? -15.331 -9.503 17.657 1.00 58.31 71 GLY A C 1
ATOM 513 O O . GLY A 1 71 ? -16.390 -10.054 17.937 1.00 58.31 71 GLY A O 1
ATOM 514 N N . SER A 1 72 ? -14.236 -10.198 17.329 1.00 48.78 72 SER A N 1
ATOM 515 C CA . SER A 1 72 ? -14.169 -11.664 17.256 1.00 48.78 72 SER A CA 1
ATOM 516 C C . SER A 1 72 ? -13.232 -12.238 18.325 1.00 48.78 72 SER A C 1
ATOM 518 O O . SER A 1 72 ? -12.141 -12.706 18.002 1.00 48.78 72 SER A O 1
ATOM 520 N N . THR A 1 73 ? -13.642 -12.201 19.593 1.00 40.38 73 THR A N 1
ATOM 521 C CA . THR A 1 73 ? -13.221 -13.090 20.703 1.00 40.38 73 THR A CA 1
ATOM 522 C C . THR A 1 73 ? -14.256 -12.971 21.817 1.00 40.38 73 THR A C 1
ATOM 524 O O . THR A 1 73 ? -14.558 -14.008 22.443 1.00 40.38 73 THR A O 1
#